Protein AF-A0A0S8GT39-F1 (afdb_monomer)

pLDDT: mean 93.01, std 5.53, range [65.25, 97.81]

Sequence (69 aa):
YDYENRIIEIKDKDNTSIVEYAYDALGRRIQKDDKIADEKTRYYYNNNWQVLTETNEYGTVQRSYIYGN

Structure (mmCIF, N/CA/C/O backbone):
data_AF-A0A0S8GT39-F1
#
_entry.id   AF-A0A0S8GT39-F1
#
loop_
_atom_site.group_PDB
_atom_site.id
_atom_site.type_symbol
_atom_site.label_atom_id
_atom_site.label_alt_id
_atom_site.label_comp_id
_atom_site.label_asym_id
_atom_site.label_entity_id
_atom_site.label_seq_id
_atom_site.pdbx_PDB_ins_code
_atom_site.Cartn_x
_atom_site.Cartn_y
_atom_site.Cartn_z
_atom_site.occupancy
_atom_site.B_iso_or_equiv
_atom_site.auth_seq_id
_atom_site.auth_comp_id
_atom_site.auth_asym_id
_atom_site.auth_atom_id
_atom_site.pdbx_PDB_model_num
ATOM 1 N N . TYR A 1 1 ? -13.855 -5.425 1.726 1.00 79.88 1 TYR A N 1
ATOM 2 C CA . TYR A 1 1 ? -13.155 -6.232 0.709 1.00 79.88 1 TYR A CA 1
ATOM 3 C C . TYR A 1 1 ? -13.589 -5.769 -0.673 1.00 79.88 1 TYR A C 1
ATOM 5 O O . TYR A 1 1 ? -14.667 -5.190 -0.761 1.00 79.88 1 TYR A O 1
ATOM 13 N N . ASP A 1 2 ? -12.786 -5.971 -1.717 1.00 79.50 2 ASP A N 1
ATOM 14 C CA . ASP A 1 2 ? -13.209 -5.743 -3.110 1.00 79.50 2 ASP A CA 1
ATOM 15 C C . ASP A 1 2 ? -13.752 -7.018 -3.784 1.00 79.50 2 ASP A C 1
ATOM 17 O O . ASP A 1 2 ? -13.899 -8.055 -3.137 1.00 79.50 2 ASP A O 1
ATOM 21 N N . TYR A 1 3 ? -14.075 -6.932 -5.083 1.00 75.31 3 TYR A N 1
ATOM 22 C CA . TYR A 1 3 ? -14.653 -8.031 -5.868 1.00 75.31 3 TYR A CA 1
ATOM 23 C C . TYR A 1 3 ? -13.731 -9.256 -6.004 1.00 75.31 3 TYR A C 1
ATOM 25 O O . TYR A 1 3 ? -14.207 -10.333 -6.355 1.00 75.31 3 TYR A O 1
ATOM 33 N N . GLU A 1 4 ? -12.440 -9.113 -5.693 1.00 82.50 4 GLU A N 1
ATOM 34 C CA . GLU A 1 4 ? -11.450 -10.196 -5.687 1.00 82.50 4 GLU A CA 1
ATOM 35 C C . GLU A 1 4 ? -11.141 -10.689 -4.263 1.00 82.50 4 GLU A C 1
ATOM 37 O O . GLU A 1 4 ? -10.139 -11.366 -4.041 1.00 82.50 4 GLU A O 1
ATOM 42 N N . ASN A 1 5 ? -11.987 -10.359 -3.276 1.00 84.75 5 ASN A N 1
ATOM 43 C CA . ASN A 1 5 ? -11.791 -10.679 -1.858 1.00 84.75 5 ASN A CA 1
ATOM 44 C C . ASN A 1 5 ? -10.494 -10.105 -1.252 1.00 84.75 5 ASN A C 1
ATOM 46 O O . ASN A 1 5 ? -9.964 -10.648 -0.280 1.00 84.75 5 ASN A O 1
ATOM 50 N N . ARG A 1 6 ? -9.988 -8.972 -1.753 1.00 88.06 6 ARG A N 1
ATOM 51 C CA . ARG A 1 6 ? -8.823 -8.283 -1.167 1.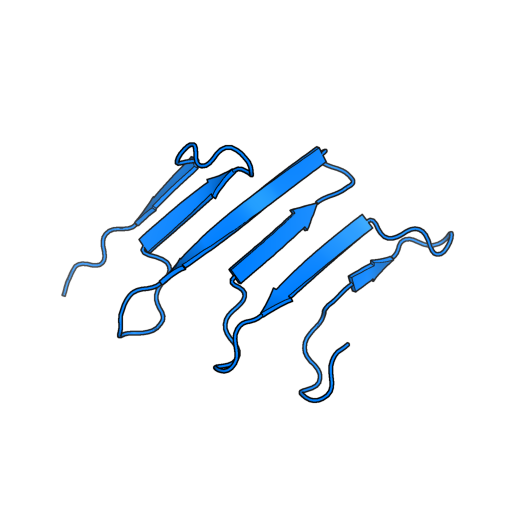00 88.06 6 ARG A CA 1
ATOM 52 C C . ARG A 1 6 ? -9.274 -7.298 -0.084 1.0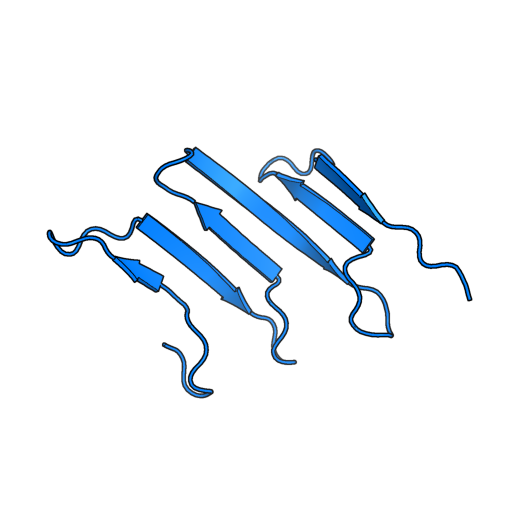0 88.06 6 ARG A C 1
ATOM 54 O O . ARG A 1 6 ? -10.345 -6.695 -0.184 1.00 88.06 6 ARG A O 1
ATOM 61 N N . ILE A 1 7 ? -8.488 -7.140 0.983 1.00 91.19 7 ILE A N 1
ATOM 62 C CA . ILE A 1 7 ? -8.810 -6.225 2.094 1.00 91.19 7 ILE A CA 1
ATOM 63 C C . ILE A 1 7 ? -8.603 -4.788 1.619 1.00 91.19 7 ILE A C 1
ATOM 65 O O . ILE A 1 7 ? -7.473 -4.390 1.396 1.00 91.19 7 ILE A O 1
ATOM 69 N N . ILE A 1 8 ? -9.666 -3.994 1.524 1.00 94.50 8 ILE A N 1
ATOM 70 C CA . ILE A 1 8 ? -9.580 -2.562 1.169 1.00 94.50 8 ILE A CA 1
ATOM 71 C C . ILE A 1 8 ? -9.647 -1.640 2.387 1.00 94.50 8 ILE A C 1
ATOM 73 O O . ILE A 1 8 ? -9.262 -0.481 2.305 1.00 94.50 8 ILE A O 1
ATOM 77 N N . GLU A 1 9 ? -10.139 -2.150 3.513 1.00 95.88 9 GLU A N 1
ATOM 78 C CA . GLU A 1 9 ? -10.412 -1.362 4.706 1.00 95.88 9 GLU A CA 1
ATOM 79 C C . GLU A 1 9 ? -10.405 -2.273 5.935 1.00 95.88 9 GLU A C 1
ATOM 81 O O . GLU A 1 9 ? -10.970 -3.371 5.910 1.00 95.88 9 GLU A O 1
ATOM 86 N N . ILE A 1 10 ? -9.769 -1.803 7.002 1.00 94.56 10 ILE A N 1
ATOM 87 C CA . ILE A 1 10 ? -9.819 -2.380 8.341 1.00 94.56 10 ILE A CA 1
ATOM 88 C C . ILE A 1 10 ? -10.430 -1.324 9.255 1.00 94.56 10 ILE A C 1
ATOM 90 O O . ILE A 1 10 ? -10.018 -0.162 9.224 1.00 94.56 10 ILE A O 1
ATOM 94 N N . LYS A 1 11 ? -11.401 -1.737 10.071 1.00 95.62 11 LYS A N 1
ATOM 95 C CA . LYS A 1 11 ? -12.077 -0.884 11.049 1.00 95.62 11 LYS A CA 1
ATOM 96 C C . LYS A 1 11 ? -11.826 -1.368 12.467 1.00 95.62 11 LYS A C 1
ATOM 98 O O . LYS A 1 11 ? -11.607 -2.561 12.684 1.00 95.62 11 LYS A O 1
ATOM 103 N N . ASP A 1 12 ? -11.862 -0.444 13.415 1.00 94.12 12 ASP A N 1
ATOM 104 C CA . ASP A 1 12 ? -11.831 -0.765 14.836 1.00 94.12 12 ASP A CA 1
ATOM 105 C C . ASP A 1 12 ? -13.199 -1.248 15.357 1.00 94.12 12 ASP A C 1
ATOM 107 O O . ASP A 1 12 ? -14.170 -1.416 14.611 1.00 94.12 12 ASP A O 1
ATOM 111 N N . LYS A 1 13 ? -13.276 -1.470 16.675 1.00 94.19 13 LYS A N 1
ATOM 112 C CA . LYS A 1 13 ? -14.499 -1.905 17.364 1.00 94.19 13 LYS A CA 1
ATOM 113 C C . LYS A 1 13 ? -15.656 -0.900 17.272 1.00 94.19 13 LYS A C 1
ATOM 115 O O . LYS A 1 13 ? -16.803 -1.300 17.437 1.00 94.19 13 LYS A O 1
ATOM 120 N N . ASP A 1 14 ? -15.354 0.374 17.028 1.00 95.50 14 ASP A N 1
ATOM 121 C CA . ASP A 1 14 ? -16.321 1.468 16.942 1.00 95.50 14 ASP A CA 1
ATOM 122 C C . ASP A 1 14 ? -16.687 1.772 15.477 1.00 95.50 14 ASP A C 1
ATOM 124 O O . ASP A 1 14 ? -17.363 2.758 15.189 1.00 95.50 14 ASP A O 1
ATOM 128 N N . ASN A 1 15 ? -16.292 0.887 14.550 1.00 91.81 15 ASN A N 1
ATOM 129 C CA . ASN A 1 15 ? -16.541 0.991 13.114 1.00 91.81 15 ASN A CA 1
ATOM 130 C C . ASN A 1 15 ? -15.820 2.185 12.453 1.00 91.81 15 ASN A C 1
ATOM 132 O O . ASN A 1 15 ? -16.223 2.639 11.377 1.00 91.81 15 ASN A O 1
ATOM 136 N N . THR A 1 16 ? -14.740 2.667 13.071 1.00 93.75 16 THR A N 1
ATOM 137 C CA . THR A 1 16 ? -13.858 3.704 12.526 1.00 93.75 16 THR A CA 1
ATOM 138 C C . THR A 1 16 ? -12.798 3.053 11.651 1.00 93.75 16 THR A C 1
ATOM 140 O O . THR A 1 16 ? -12.127 2.115 12.078 1.00 93.75 16 THR A O 1
ATOM 143 N N . SER A 1 17 ? -12.629 3.535 10.419 1.00 93.62 17 SER A N 1
ATOM 144 C CA . SER A 1 17 ? -11.569 3.067 9.520 1.00 93.62 17 SER A CA 1
ATOM 145 C C . SER A 1 17 ? -10.209 3.402 10.117 1.00 93.62 17 SER A C 1
ATOM 147 O O . SER A 1 17 ? -9.920 4.564 10.384 1.00 93.62 17 SER A O 1
ATOM 149 N N . ILE A 1 18 ? -9.377 2.385 10.318 1.00 96.56 18 ILE A N 1
ATOM 150 C CA . ILE A 1 18 ? -8.029 2.533 10.877 1.00 96.56 18 ILE A CA 1
ATOM 151 C C . ILE A 1 18 ? -6.947 2.315 9.829 1.00 96.56 18 ILE A C 1
ATOM 153 O O . ILE A 1 18 ? -5.880 2.912 9.922 1.00 96.56 18 ILE A O 1
ATOM 157 N N . VAL A 1 19 ? -7.222 1.490 8.816 1.00 96.56 19 VAL A N 1
ATOM 158 C CA . VAL A 1 19 ? -6.309 1.277 7.693 1.00 96.56 19 VAL A CA 1
ATOM 159 C C . VAL A 1 19 ? -7.103 1.113 6.408 1.00 96.56 19 VAL A C 1
ATOM 161 O O . VAL A 1 19 ? -8.078 0.365 6.378 1.00 96.56 19 VAL A O 1
ATOM 164 N N . GLU A 1 20 ? -6.656 1.760 5.339 1.00 96.56 20 GLU A N 1
ATOM 165 C CA . GLU A 1 20 ? -7.192 1.580 3.989 1.00 96.56 20 GLU A CA 1
ATOM 166 C C . GLU A 1 20 ? -6.094 1.117 3.029 1.00 96.56 20 GLU A C 1
ATOM 168 O O . GLU A 1 20 ? -4.921 1.480 3.157 1.00 96.56 20 GLU A O 1
ATOM 173 N N . TYR A 1 21 ? -6.474 0.304 2.047 1.00 96.62 21 TYR A N 1
ATOM 174 C CA . TYR A 1 21 ? -5.564 -0.219 1.034 1.00 96.62 21 TYR A CA 1
ATOM 175 C C . TYR A 1 21 ? -6.115 0.020 -0.366 1.00 96.62 21 TYR A C 1
ATOM 177 O O . TYR A 1 21 ? -7.307 -0.154 -0.618 1.00 96.62 21 TYR A O 1
ATOM 185 N N . ALA A 1 22 ? -5.221 0.354 -1.296 1.00 95.06 22 ALA A N 1
ATOM 186 C CA . ALA A 1 22 ? -5.537 0.428 -2.717 1.00 95.06 22 ALA A CA 1
ATOM 187 C C . ALA A 1 22 ? -4.710 -0.591 -3.497 1.00 95.06 22 ALA A C 1
ATOM 189 O O . ALA A 1 22 ? -3.539 -0.832 -3.182 1.00 95.06 22 ALA A O 1
ATOM 190 N N . TYR A 1 23 ? -5.318 -1.147 -4.541 1.00 94.75 23 TYR A N 1
ATOM 191 C CA . TYR A 1 23 ? -4.726 -2.165 -5.397 1.00 94.75 23 TYR A CA 1
ATOM 192 C C . TYR A 1 23 ? -4.775 -1.728 -6.856 1.00 94.75 23 TYR A C 1
ATOM 194 O O . TYR A 1 23 ? -5.691 -1.014 -7.265 1.00 94.75 23 TYR A O 1
ATOM 202 N N . ASP A 1 24 ? -3.794 -2.163 -7.639 1.00 91.56 24 ASP A N 1
ATOM 203 C CA . ASP A 1 24 ? -3.841 -2.024 -9.089 1.00 91.56 24 ASP A CA 1
ATOM 204 C C . ASP A 1 24 ? -4.710 -3.111 -9.749 1.00 91.56 24 ASP A C 1
ATOM 206 O O . ASP A 1 24 ? -5.238 -4.024 -9.103 1.00 91.56 24 ASP A O 1
ATOM 210 N N . ALA A 1 25 ? -4.849 -3.013 -11.073 1.00 89.00 25 ALA A N 1
ATOM 211 C CA . ALA A 1 25 ? -5.605 -3.967 -11.882 1.00 89.00 25 ALA A CA 1
ATOM 212 C C . ALA A 1 25 ? -5.015 -5.392 -11.883 1.00 89.00 25 ALA A C 1
ATOM 214 O O . ALA A 1 25 ? -5.671 -6.307 -12.365 1.00 89.00 25 ALA A O 1
ATOM 215 N N . LEU A 1 26 ? -3.790 -5.583 -11.379 1.00 90.31 26 LEU A N 1
ATOM 216 C CA . LEU A 1 26 ? -3.096 -6.871 -11.349 1.00 90.31 26 LEU A CA 1
ATOM 217 C C . LEU A 1 26 ? -3.136 -7.550 -9.974 1.00 90.31 26 LEU A C 1
ATOM 219 O O . LEU A 1 26 ? -2.540 -8.614 -9.828 1.00 90.31 26 LEU A O 1
ATOM 223 N N . GLY A 1 27 ? -3.780 -6.969 -8.956 1.00 91.06 27 GLY A N 1
ATOM 224 C CA . GLY A 1 27 ? -3.771 -7.571 -7.613 1.00 91.06 27 GLY A CA 1
ATOM 225 C C . GLY A 1 27 ? -2.796 -6.955 -6.628 1.00 91.06 27 GLY A C 1
ATOM 226 O O . GLY A 1 27 ? -2.780 -7.350 -5.462 1.00 91.06 27 GLY A O 1
ATOM 227 N N . ARG A 1 28 ? -1.952 -6.016 -7.054 1.00 93.38 28 ARG A N 1
ATOM 228 C CA . ARG A 1 28 ? -0.820 -5.563 -6.241 1.00 93.38 28 ARG A CA 1
ATOM 229 C C . ARG A 1 28 ? -1.224 -4.357 -5.413 1.00 93.38 28 ARG A C 1
ATOM 231 O O . ARG A 1 28 ? -1.827 -3.419 -5.927 1.00 93.38 28 ARG A O 1
ATOM 238 N N . ARG A 1 29 ? -0.874 -4.366 -4.127 1.00 95.12 29 ARG A N 1
ATOM 239 C CA . ARG A 1 29 ? -1.156 -3.254 -3.213 1.00 95.12 29 ARG A CA 1
ATOM 240 C C . ARG A 1 29 ? -0.279 -2.056 -3.562 1.00 95.12 29 ARG A C 1
ATOM 242 O O . ARG A 1 29 ? 0.914 -2.082 -3.314 1.00 95.12 29 ARG A O 1
ATOM 249 N N . ILE A 1 30 ? -0.869 -0.982 -4.063 1.00 96.38 30 ILE A N 1
ATOM 250 C CA . ILE A 1 30 ? -0.147 0.238 -4.455 1.00 96.38 30 ILE A CA 1
ATOM 251 C C . ILE A 1 30 ? -0.150 1.313 -3.368 1.00 96.38 30 ILE A C 1
ATOM 253 O O . ILE A 1 30 ? 0.692 2.209 -3.397 1.00 96.38 30 ILE A O 1
ATOM 257 N N . GLN A 1 31 ? -1.056 1.218 -2.390 1.00 97.06 31 GLN A N 1
ATOM 258 C CA . GLN A 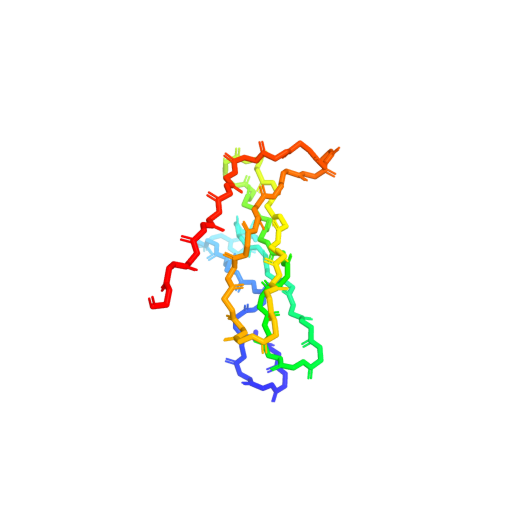1 31 ? -1.135 2.169 -1.282 1.00 97.06 31 GLN A CA 1
ATOM 259 C C . GLN A 1 31 ? -1.580 1.491 0.016 1.00 97.06 31 GLN A C 1
ATOM 261 O O . GLN A 1 31 ? -2.420 0.588 -0.001 1.00 97.06 31 GLN A O 1
ATOM 266 N N . LYS A 1 32 ? -1.038 1.977 1.132 1.00 96.88 32 LYS A N 1
ATOM 267 C CA . LYS A 1 32 ? -1.540 1.789 2.493 1.00 96.88 32 LYS A CA 1
ATOM 268 C C . LYS A 1 32 ? -1.746 3.171 3.112 1.00 96.88 32 LYS A C 1
ATOM 270 O O . LYS A 1 32 ? -0.835 3.989 3.063 1.00 96.88 32 LYS A O 1
ATOM 275 N N . ASP A 1 33 ? -2.917 3.415 3.676 1.00 97.19 33 ASP A N 1
ATOM 276 C CA . ASP A 1 33 ? -3.228 4.600 4.476 1.00 97.19 33 ASP A CA 1
ATOM 277 C C . ASP A 1 33 ? -3.465 4.140 5.917 1.00 97.19 33 ASP A C 1
ATOM 279 O O . ASP A 1 33 ? -4.446 3.449 6.185 1.00 97.19 33 ASP A O 1
ATOM 283 N N . ASP A 1 34 ? -2.511 4.404 6.807 1.00 95.81 34 ASP A N 1
ATOM 284 C CA . ASP A 1 34 ? -2.562 4.042 8.220 1.00 95.81 34 ASP A CA 1
ATOM 285 C C . ASP A 1 34 ? -3.020 5.251 9.037 1.00 95.81 34 ASP A C 1
ATOM 287 O O . ASP A 1 34 ? -2.233 6.145 9.348 1.00 95.81 34 ASP A O 1
ATOM 291 N N . LYS A 1 35 ? -4.305 5.275 9.394 1.00 94.56 35 LYS A N 1
ATOM 292 C CA . LYS A 1 35 ? -4.918 6.411 10.093 1.00 94.56 35 LYS A CA 1
ATOM 293 C C . LYS A 1 35 ? -4.548 6.470 11.573 1.00 94.56 35 LYS A C 1
ATOM 295 O O . LYS A 1 35 ? -4.777 7.492 12.209 1.00 94.56 35 LYS A O 1
ATOM 300 N N . ILE A 1 36 ? -3.996 5.388 12.131 1.00 94.06 36 ILE A N 1
ATOM 301 C CA . ILE A 1 36 ? -3.496 5.367 13.514 1.00 94.06 36 ILE A CA 1
ATOM 302 C C . ILE A 1 36 ? -2.109 6.007 13.569 1.00 94.06 36 ILE A C 1
ATOM 304 O O . ILE A 1 36 ? -1.836 6.802 14.465 1.00 94.06 36 ILE A O 1
ATOM 308 N N . ALA A 1 37 ? -1.236 5.646 12.626 1.00 93.25 37 ALA A N 1
ATOM 309 C CA . ALA A 1 37 ? 0.111 6.204 12.530 1.00 93.25 37 ALA A CA 1
ATOM 310 C C . ALA A 1 37 ? 0.163 7.569 11.818 1.00 93.25 37 ALA A C 1
ATOM 312 O O . ALA A 1 37 ? 1.214 8.205 11.840 1.00 93.25 37 ALA A O 1
ATOM 313 N N . ASP A 1 38 ? -0.944 7.995 11.199 1.00 93.81 38 ASP A N 1
ATOM 314 C CA . ASP A 1 38 ? -1.020 9.151 10.294 1.00 93.81 38 ASP A CA 1
ATOM 315 C C . ASP A 1 38 ? 0.018 9.054 9.160 1.00 93.81 38 ASP A C 1
ATOM 317 O O . ASP A 1 38 ? 0.730 9.998 8.822 1.00 93.81 38 ASP A O 1
ATOM 321 N N . GLU A 1 39 ? 0.153 7.848 8.595 1.0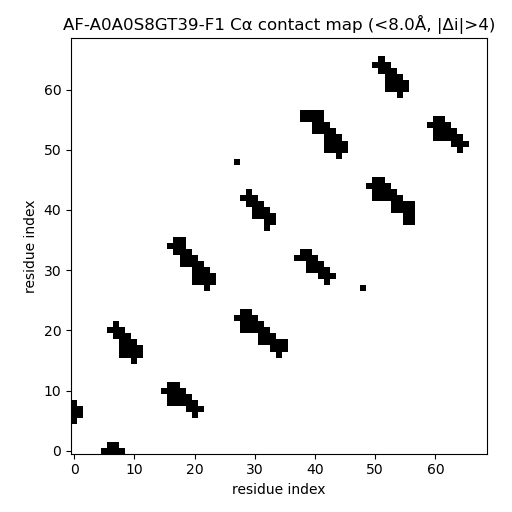0 94.38 39 GLU A N 1
ATOM 322 C CA . GLU A 1 39 ? 1.153 7.542 7.576 1.00 94.38 39 GLU A CA 1
ATOM 323 C C . GLU A 1 39 ? 0.505 6.934 6.333 1.00 94.38 39 GLU A C 1
ATOM 325 O O . GLU A 1 39 ? -0.136 5.881 6.370 1.00 94.38 39 GLU A O 1
ATOM 330 N N . LYS A 1 40 ? 0.764 7.557 5.182 1.00 96.38 40 LYS A N 1
ATOM 331 C CA . LYS A 1 40 ? 0.401 7.016 3.874 1.00 96.38 40 LYS A CA 1
ATOM 332 C C . LYS A 1 40 ? 1.637 6.532 3.135 1.00 96.38 40 LYS A C 1
ATOM 334 O O . LYS A 1 40 ? 2.500 7.329 2.774 1.00 96.38 40 LYS A O 1
ATOM 339 N N . THR A 1 41 ? 1.679 5.238 2.840 1.00 97.19 41 THR A N 1
ATOM 340 C CA . THR A 1 41 ? 2.768 4.579 2.112 1.00 97.19 41 THR A CA 1
ATOM 341 C C . THR A 1 41 ? 2.312 4.188 0.707 1.00 97.19 41 THR A C 1
ATOM 343 O O . THR A 1 41 ? 1.268 3.556 0.536 1.00 97.19 41 THR A O 1
ATOM 346 N N . ARG A 1 42 ? 3.108 4.516 -0.313 1.00 97.50 42 ARG A N 1
ATOM 347 C CA . ARG A 1 42 ? 2.942 4.053 -1.699 1.00 97.50 42 ARG A CA 1
ATOM 348 C C . ARG A 1 42 ? 4.003 3.021 -2.044 1.00 97.50 42 ARG A C 1
ATOM 350 O O . ARG A 1 42 ? 5.159 3.190 -1.663 1.00 97.50 42 ARG A O 1
ATOM 357 N N . TYR A 1 43 ? 3.616 1.995 -2.794 1.00 97.06 43 TYR A N 1
ATOM 358 C CA . TYR A 1 43 ? 4.490 0.887 -3.180 1.00 97.06 43 TYR A CA 1
ATOM 359 C C . TYR A 1 43 ? 4.747 0.891 -4.687 1.00 97.06 43 TYR A C 1
ATOM 361 O O . TYR A 1 43 ? 3.811 0.921 -5.488 1.00 97.06 43 TYR A O 1
ATOM 369 N N . TYR A 1 44 ? 6.020 0.806 -5.068 1.00 95.25 44 TYR A N 1
ATOM 370 C CA . TYR A 1 44 ? 6.463 0.711 -6.458 1.00 95.25 44 TYR A CA 1
ATOM 371 C C . TYR A 1 44 ? 7.072 -0.660 -6.709 1.00 95.25 44 TYR A C 1
ATOM 373 O O . TYR A 1 44 ? 7.853 -1.142 -5.894 1.00 95.25 44 TYR A O 1
ATOM 381 N N . TYR A 1 45 ? 6.735 -1.278 -7.838 1.00 95.50 45 TYR A N 1
ATOM 382 C CA . TYR A 1 45 ? 7.072 -2.671 -8.128 1.00 95.50 45 TYR A CA 1
ATOM 383 C C . TYR A 1 45 ? 7.943 -2.814 -9.375 1.00 95.50 45 TYR A C 1
ATOM 385 O O . TYR A 1 45 ? 7.807 -2.041 -10.323 1.00 95.50 45 TYR A O 1
ATOM 393 N N . ASN A 1 46 ? 8.790 -3.845 -9.401 1.00 93.25 46 ASN A N 1
ATOM 394 C CA . ASN A 1 46 ? 9.462 -4.299 -10.617 1.00 93.25 46 ASN A CA 1
ATOM 395 C C . ASN A 1 46 ? 8.567 -5.241 -11.451 1.00 93.25 46 ASN A C 1
ATOM 397 O O . ASN A 1 46 ? 7.463 -5.623 -11.048 1.00 93.25 46 ASN A O 1
ATOM 401 N N . ASN A 1 47 ? 9.076 -5.661 -12.612 1.00 91.06 47 ASN A N 1
ATOM 402 C CA . ASN A 1 47 ? 8.384 -6.592 -13.513 1.00 91.06 47 ASN A CA 1
ATOM 403 C C . ASN A 1 47 ? 8.147 -7.980 -12.894 1.00 91.06 47 ASN A C 1
ATOM 405 O O . ASN A 1 47 ? 7.212 -8.667 -13.291 1.00 91.06 47 ASN A O 1
ATOM 409 N N . ASN A 1 48 ? 8.938 -8.359 -11.888 1.00 92.62 48 ASN A N 1
ATOM 410 C CA . ASN A 1 48 ? 8.810 -9.620 -11.154 1.00 92.62 48 ASN A CA 1
ATOM 411 C C . ASN A 1 48 ? 7.864 -9.511 -9.943 1.00 92.62 48 ASN A C 1
ATOM 413 O O . ASN A 1 48 ? 7.860 -10.397 -9.095 1.00 92.62 48 ASN A O 1
ATOM 417 N N . TRP A 1 49 ? 7.083 -8.426 -9.841 1.00 92.50 49 TRP A N 1
ATOM 418 C CA . TRP A 1 49 ? 6.119 -8.175 -8.759 1.00 92.50 49 TRP A CA 1
ATOM 419 C C . TRP A 1 49 ? 6.750 -8.009 -7.370 1.00 92.50 49 TRP A C 1
ATOM 421 O O . TRP A 1 49 ? 6.106 -8.223 -6.345 1.00 92.50 49 TRP A O 1
ATOM 431 N N . GLN A 1 50 ? 7.999 -7.557 -7.322 1.00 94.25 50 GLN A N 1
ATOM 432 C CA . GLN A 1 50 ? 8.713 -7.266 -6.082 1.00 94.25 50 GLN A CA 1
ATOM 433 C C . GLN A 1 50 ? 8.723 -5.757 -5.823 1.00 94.25 50 GLN A C 1
ATOM 435 O O . GLN A 1 50 ? 8.871 -4.974 -6.763 1.00 94.25 50 GLN A O 1
ATOM 440 N N . VAL A 1 51 ? 8.568 -5.345 -4.563 1.00 95.88 51 VAL A N 1
ATOM 441 C CA . VAL A 1 51 ? 8.571 -3.926 -4.170 1.00 95.88 51 VAL A CA 1
ATOM 442 C C . VAL A 1 51 ? 9.982 -3.368 -4.317 1.00 95.88 51 VAL A C 1
ATOM 444 O O . VAL A 1 51 ? 10.886 -3.803 -3.625 1.00 95.88 51 VAL A O 1
ATOM 447 N N . LEU A 1 52 ? 10.181 -2.383 -5.184 1.00 95.62 52 LEU A N 1
ATOM 448 C CA . LEU A 1 52 ? 11.447 -1.664 -5.323 1.00 95.62 52 LEU A CA 1
ATOM 449 C C . LEU A 1 52 ? 11.572 -0.518 -4.327 1.00 95.62 52 LEU A C 1
ATOM 451 O O . LEU A 1 52 ? 12.655 -0.258 -3.808 1.00 95.62 52 LEU A O 1
ATOM 455 N N . THR A 1 53 ? 10.480 0.204 -4.089 1.00 96.75 53 THR A N 1
ATOM 456 C CA . THR A 1 53 ? 10.518 1.442 -3.310 1.00 96.75 53 THR A CA 1
ATOM 457 C C . THR A 1 53 ? 9.201 1.661 -2.589 1.00 96.75 53 THR A C 1
ATOM 459 O O . THR A 1 53 ? 8.127 1.399 -3.133 1.00 96.75 53 THR A O 1
ATOM 462 N N . GLU A 1 54 ? 9.309 2.178 -1.372 1.00 97.62 54 GLU A N 1
ATOM 463 C CA . GLU A 1 54 ? 8.206 2.703 -0.581 1.00 97.62 54 GLU A CA 1
ATOM 464 C C . GLU A 1 54 ? 8.384 4.211 -0.434 1.00 97.62 54 GLU A C 1
ATOM 466 O O . GLU A 1 54 ? 9.460 4.671 -0.039 1.00 97.62 54 GLU A O 1
ATOM 471 N N . THR A 1 55 ? 7.347 4.990 -0.728 1.00 97.81 55 THR A N 1
ATOM 472 C CA . THR A 1 55 ? 7.356 6.440 -0.489 1.00 97.81 55 THR A CA 1
ATOM 473 C C . THR A 1 55 ? 6.236 6.838 0.451 1.00 97.81 55 THR A C 1
ATOM 475 O O . THR A 1 55 ? 5.199 6.180 0.489 1.00 97.81 55 THR A O 1
ATOM 478 N N . ASN A 1 56 ? 6.400 7.958 1.148 1.00 95.56 56 ASN A N 1
ATOM 479 C CA . ASN A 1 56 ? 5.275 8.604 1.816 1.00 95.56 56 ASN A CA 1
ATOM 480 C C . ASN A 1 56 ? 4.346 9.307 0.794 1.00 95.56 56 ASN A C 1
ATOM 482 O O . ASN A 1 56 ? 4.579 9.267 -0.424 1.00 95.56 56 ASN A O 1
ATOM 486 N 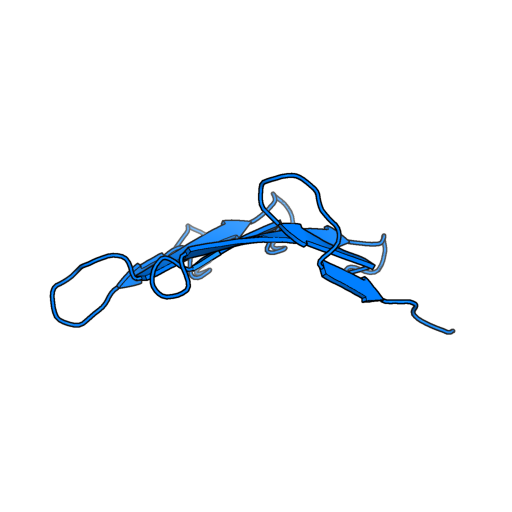N . GLU A 1 57 ? 3.304 9.986 1.276 1.00 93.75 57 GLU A N 1
ATOM 487 C CA . GLU A 1 57 ? 2.376 10.749 0.427 1.00 93.75 57 GLU A CA 1
ATOM 488 C C . GLU A 1 57 ? 3.030 11.893 -0.362 1.00 93.75 57 GLU A C 1
ATOM 490 O O . GLU A 1 57 ? 2.613 12.170 -1.493 1.00 93.75 57 GLU A O 1
ATOM 495 N N . TYR A 1 58 ? 4.091 12.488 0.189 1.00 94.12 58 TYR A N 1
ATOM 496 C CA . TYR A 1 58 ? 4.874 13.572 -0.412 1.00 94.12 58 TYR A CA 1
ATOM 497 C C . TYR A 1 58 ? 5.897 13.078 -1.446 1.00 94.12 58 TYR A C 1
ATOM 499 O O . TYR A 1 58 ? 6.610 13.880 -2.044 1.00 94.12 58 TYR A O 1
ATOM 507 N N . GLY A 1 59 ? 5.990 11.762 -1.668 1.00 92.56 59 GLY A N 1
ATOM 508 C CA . GLY A 1 5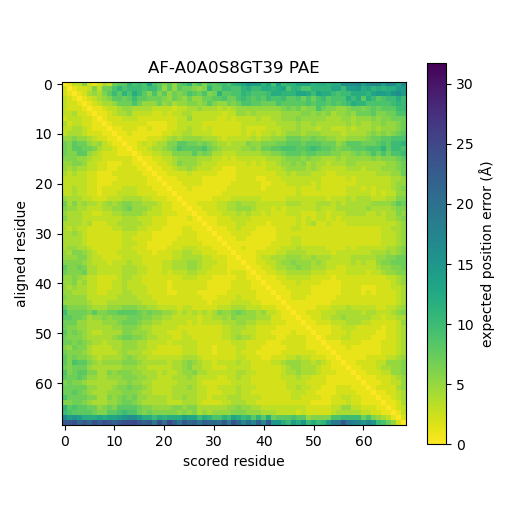9 ? 6.955 11.161 -2.590 1.00 92.56 59 GLY A CA 1
ATOM 509 C C . GLY A 1 59 ? 8.367 11.028 -2.013 1.00 92.56 59 GLY A C 1
ATOM 510 O O . GLY A 1 59 ? 9.291 10.662 -2.736 1.00 92.56 59 GLY A O 1
ATOM 511 N N . THR A 1 60 ? 8.559 11.281 -0.717 1.00 95.88 60 THR A N 1
ATOM 512 C CA . THR A 1 60 ? 9.827 11.006 -0.037 1.00 95.88 60 THR A CA 1
ATOM 513 C C . THR A 1 60 ? 10.004 9.503 0.116 1.00 95.88 60 THR A C 1
ATOM 515 O O . THR A 1 60 ? 9.162 8.831 0.717 1.00 95.88 60 THR A O 1
ATOM 518 N N . VAL A 1 61 ? 11.117 8.983 -0.396 1.00 96.31 61 VAL A N 1
ATOM 519 C CA . VAL A 1 61 ? 11.490 7.574 -0.249 1.00 96.31 61 VAL A CA 1
ATOM 520 C C . VAL A 1 61 ? 11.716 7.249 1.224 1.00 96.31 61 VAL A C 1
ATOM 522 O O . VAL A 1 61 ? 12.551 7.866 1.878 1.00 96.31 61 VAL A O 1
ATOM 525 N N . GLN A 1 62 ? 10.973 6.267 1.724 1.00 96.12 62 GLN A N 1
ATOM 526 C CA . GLN A 1 62 ? 11.135 5.711 3.067 1.00 96.12 62 GLN A CA 1
ATOM 527 C C . GLN A 1 62 ? 12.045 4.484 3.036 1.00 96.12 62 GLN A C 1
ATOM 529 O O . GLN A 1 62 ? 12.893 4.305 3.909 1.00 96.12 62 GLN A O 1
ATOM 534 N N . ARG A 1 63 ? 11.878 3.630 2.019 1.00 95.88 63 ARG A N 1
ATOM 535 C CA . ARG A 1 63 ? 12.655 2.397 1.850 1.00 95.88 63 ARG A CA 1
ATOM 536 C C . ARG A 1 63 ? 12.900 2.110 0.378 1.00 95.88 63 ARG A C 1
ATOM 538 O O . ARG A 1 63 ? 12.028 2.352 -0.454 1.00 95.88 63 ARG A O 1
ATOM 545 N N . SER A 1 64 ? 14.058 1.527 0.094 1.00 95.75 64 SER A N 1
ATOM 546 C CA . SER A 1 64 ? 14.415 1.002 -1.223 1.00 95.75 64 SER A CA 1
ATOM 547 C C . SER A 1 64 ? 14.964 -0.407 -1.078 1.00 95.75 64 SER A C 1
ATOM 549 O O . SER A 1 64 ? 15.743 -0.683 -0.165 1.00 95.75 64 SER A O 1
ATOM 551 N N . TYR A 1 65 ? 14.578 -1.283 -1.996 1.00 95.31 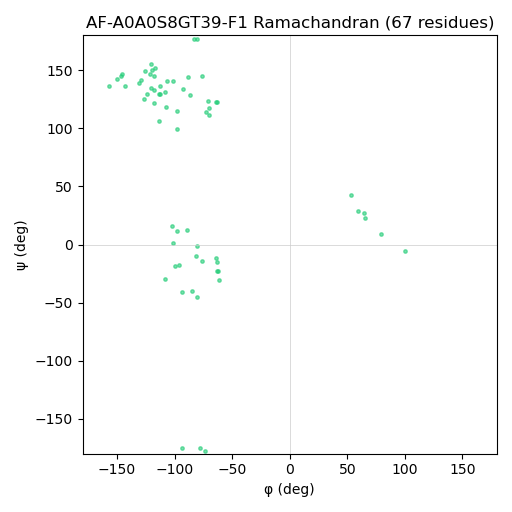65 TYR A N 1
ATOM 552 C CA . TYR A 1 65 ? 14.963 -2.685 -2.010 1.00 95.31 65 TYR A CA 1
ATOM 553 C C . TYR A 1 65 ? 15.695 -3.000 -3.310 1.00 95.31 65 TYR A C 1
ATOM 555 O O . TYR A 1 65 ? 15.264 -2.618 -4.398 1.00 95.31 65 TYR A O 1
ATOM 563 N N . ILE A 1 66 ? 16.810 -3.717 -3.185 1.00 93.62 66 ILE A N 1
ATOM 564 C CA . ILE A 1 66 ? 17.586 -4.223 -4.314 1.00 93.62 66 ILE A CA 1
ATOM 565 C C . ILE A 1 66 ? 17.568 -5.741 -4.217 1.00 93.62 66 ILE A C 1
ATOM 567 O O . ILE A 1 66 ? 17.992 -6.312 -3.213 1.00 93.62 66 ILE A O 1
ATOM 571 N N . TYR A 1 67 ? 17.072 -6.386 -5.266 1.00 90.56 67 TYR A N 1
ATOM 572 C CA . TYR A 1 67 ? 17.044 -7.837 -5.369 1.00 90.56 67 TYR A CA 1
ATOM 573 C C . TYR A 1 67 ? 18.237 -8.284 -6.214 1.00 90.56 67 TYR A C 1
ATOM 575 O O . TYR A 1 67 ? 18.330 -7.936 -7.390 1.00 90.56 67 TYR A O 1
ATOM 583 N N . GLY A 1 68 ? 19.168 -9.005 -5.588 1.00 86.06 68 GLY A N 1
ATOM 584 C CA . GLY A 1 68 ? 20.234 -9.719 -6.290 1.00 86.06 68 GLY A CA 1
ATOM 585 C C . GLY A 1 68 ? 19.683 -10.991 -6.929 1.00 86.06 68 GLY A C 1
ATOM 586 O O . GLY A 1 68 ? 18.768 -11.603 -6.375 1.00 86.06 68 GLY A O 1
ATOM 587 N N . ASN A 1 69 ? 20.220 -11.342 -8.095 1.00 65.25 69 ASN A N 1
ATOM 588 C CA . ASN A 1 69 ? 19.905 -12.573 -8.820 1.00 65.25 69 ASN A CA 1
ATOM 589 C C . 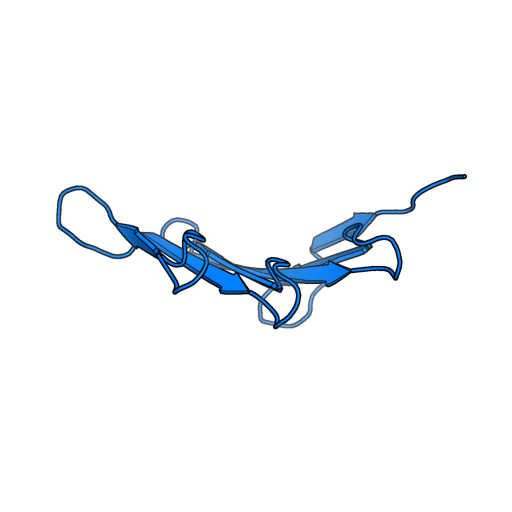ASN A 1 69 ? 20.968 -13.633 -8.522 1.00 65.25 69 ASN A C 1
ATOM 591 O O . ASN A 1 69 ? 22.156 -13.235 -8.481 1.00 65.25 69 ASN A O 1
#

Foldseek 3Di:
DDPVPDDQFDADPVRHTQKGWDDDPVGATQWICGNVVNWIWGFDADPVRHTQFIATPVRHTPDGDDDDD

Radius of gyration: 13.58 Å; Cα contacts (8 Å, |Δi|>4): 116; chains: 1; bounding box: 37×26×31 Å

Nearest PDB structures (foldseek):
  7q97-assembly1_B  TM=8.031E-01  e=1.173E-02  Pseudomonas protegens Pf-5
  6ske-assembly2_C  TM=7.164E-01  e=1.345E-01  Gallus gallus
  8r54-assembly1_A  TM=7.070E-01  e=2.860E-01  Mus musculus
  6cmx-assembly1_A  TM=8.314E-01  e=6.448E-01  Homo sapiens
  7bam-assembly1_B  TM=5.136E-01  e=2.403E-01  Homo sapiens

Mean predicted aligned error: 3.92 Å

Solvent-accessible surface area (backbone atoms only — not comparable to full-atom values): 4199 Å² total; per-residue (Å²): 96,51,100,82,72,43,76,36,61,43,60,50,98,85,70,46,76,40,34,37,41,43,63,51,99,84,74,47,69,39,34,41,39,31,62,79,78,74,44,40,41,34,49,40,66,49,96,86,74,43,68,36,37,32,20,40,83,88,64,52,75,78,46,78,54,83,85,85,132

Secondary structure (DSSP, 8-state):
--TTS---EEE-TTS-EEEEEEE-TTS-EEEEEETTTTEEEEEEE-TTS-EEEEE-TT--EEEE-----

=== Feature glossary ===
Feature key, reading from the visual/contextual features back to the raw sequence:

Rendered structure images. Structure images are PyMOL renders from six orthogonal camera directions. Cartoon representation draws helices as coils and strands as arrows; sticks shows the backbone as bonds; surface shows the solvent-excluded envelope. Rainbow coloring maps sequence position to hue (blue→red, N→C); chain coloring assigns a distinct color per polypeptide.

Contact-map, Ramachandran, and PAE plots. Three diagnostic plots accompany the record. The Cα contact map visualizes the tertiary structure as a 2D adjacency matrix (8 Å cutoff, sequence-local contacts suppressed). The Ramachandran plot shows the distribution of backbone (φ, ψ) torsions, with points in the α and β basins reflecting secondary structure content. The PAE plot shows AlphaFold's inter-residue confidence as a color matrix.

InterPro / GO / CATH / organism. The annotation block draws on four external resources. InterPro: which protein families and domains the sequence belongs to. GO: standardized terms for what the protein does, what process it participates in, and where in the cell it acts. CATH: which structural fold it has in the CATH hierarchy. Organism: the species of origin.

Nearest PDB structures. Structural nearest neighbors (via Foldseek easy-search vs the PDB). Reported per hit: target PDB id, E-value, and alignment TM-score. A TM-score above ~0.5 is the conventional threshold for 'same fold'.

Predicted aligned error. Predicted aligned error is AlphaFold's pairwise confidence. Unlike pLDDT (per-residue), PAE is per-residue-pair and captures whether two parts of the structure are correctly placed relative to each other. Units are ångströms of expected positional error.

Solvent-accessible surface area. SASA measures how much of the protein is reachable by solvent. It is computed by rolling a water-sized probe over the atomic surface and summing the exposed area (Å²). Per-residue SASA distinguishes core (buried, low SASA) from surface (exposed, high SASA) residues; total SASA is a whole-molecule size measure.

B-factor. Crystallographic B-factors measure how much each atom's electron density is smeared out, in Å². They rise in mobile loops and surface residues and fall in the buried interior. In AlphaFold models this column is repurposed to hold pLDDT instead.

pLDDT. For AlphaFold models, the B-factor field carries pLDDT — the model's own estimate of local accuracy on a 0–100 scale. Regions with pLDDT<50 should be treated as essentially unmodeled; they often correspond to intrinsically disordered segments.

Backbone torsions (φ/ψ). φ (phi) and ψ (psi) are the two rotatable backbone dihedrals per residue: φ is the C(i-1)–N–Cα–C torsion, ψ is the N–Cα–C–N(i+1) torsion, both in degrees on (−180°, 180°]. α-helical residues cluster near (−60°, −45°); β-strand residues near (−120°, +130°). A Ramachandran plot is simply a scatter of (φ, ψ) for every residue.

Radius of gyration, Cα contacts, bounding box. Radius of gyration (Rg) is the root-mean-square distance of Cα atoms from their centroid — a single number for overall size and compactness. A globular domain of N residues has Rg ≈ 2.2·N^0.38 Å; an extended or disordered chain has a much larger Rg. The Cα contact count is the number of residue pairs whose Cα atoms are within 8 Å and are more than four positions apart in sequence — a standard proxy for tertiary packing density. The bounding box is the smallest axis-aligned box enclosing all Cα atoms.

Secondary structure (3-state, P-SEA). Three-state secondary structure (P-SEA) collapses the eight DSSP classes into helix (a), strand (b), and coil (c). P-SEA assigns these from Cα geometry alone — distances and angles — without requiring backbone oxygens, so it works on any Cα trace.

Secondary structure (8-state, DSSP). Secondary structure is the local, repeating backbone conformation. DSSP classifies it into eight states by reading the hydrogen-bond network: three helix types (H, G, I), two β types (E, B), two non-regular types (T, S), and unstructured coil (-).

Foldseek 3Di. The Foldseek 3Di string encodes local tertiary geometry as a 20-letter alphabet — one character per residue — derived from the relative positions of nearby Cα atoms. Unlike the amino-acid sequence, 3Di is a direct function of the 3D structure, so two proteins with the same fold have similar 3Di strings even at low sequence identity.
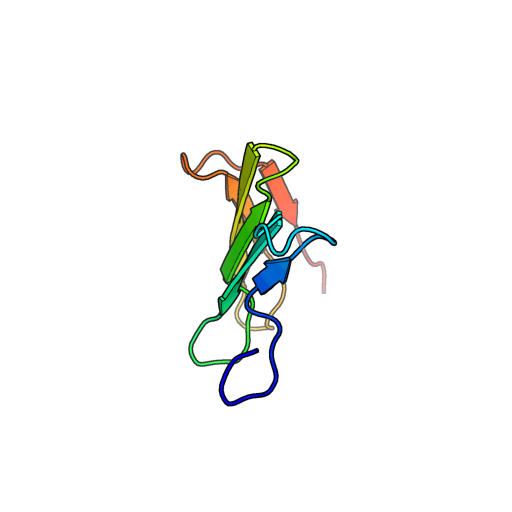
mmCIF coordinates. Structure coordinates are given as an mmCIF _atom_site loop: one row per atom with element, residue name, chain id, sequence number, and x/y/z position in Å. Only the four main-chain atoms per residue are included here; side chains are omitted to keep the record compact.

Sequence. This is the polypeptide sequence — one letter per residue, N-terminus first. Length ranges from a few dozen residues for small domains to over a thousand for large multi-domain proteins.